Protein AF-A0A0D2LUN4-F1 (afdb_monomer_lite)

Organism: NCBI:txid145388

pLDDT: mean 79.34, std 11.16, range [39.5, 95.25]

Secondary structure (DSSP, 8-state):
--STTHHHHHHHHHHHHHHH--SS-HHHHTHHHHHHHHHTS--HHHHHHHHHHHHHHHHHHHHHHHHHS----HHHHHHHHHHHHHHSSSHHHHHHHHHHHHHHHHHHHHHHHHHH-

Structure (mmCIF, N/CA/C/O backbone):
data_AF-A0A0D2LUN4-F1
#
_entry.id   AF-A0A0D2LUN4-F1
#
loop_
_atom_site.group_PDB
_atom_site.id
_atom_site.type_symbol
_atom_site.label_atom_id
_atom_site.label_alt_id
_atom_site.label_comp_id
_atom_site.label_asym_id
_atom_site.label_entity_id
_atom_site.label_seq_id
_atom_site.pdbx_PDB_ins_code
_atom_site.Cartn_x
_atom_site.Cartn_y
_atom_site.Cartn_z
_atom_site.occupancy
_atom_site.B_iso_or_equiv
_atom_site.auth_seq_id
_atom_site.auth_comp_id
_atom_site.auth_asym_id
_atom_site.auth_atom_id
_atom_site.pdbx_PDB_model_num
ATOM 1 N N . MET A 1 1 ? -5.046 -12.665 27.715 1.00 43.22 1 MET A N 1
ATOM 2 C CA . MET A 1 1 ? -4.828 -11.374 27.017 1.00 43.22 1 MET A CA 1
ATOM 3 C C . MET A 1 1 ? -3.798 -11.475 25.870 1.00 43.22 1 MET A C 1
ATOM 5 O O . MET A 1 1 ? -3.244 -10.461 25.476 1.00 43.22 1 MET A O 1
ATOM 9 N N . PHE A 1 2 ? -3.582 -12.657 25.269 1.00 39.50 2 PHE A N 1
ATOM 10 C CA . PHE A 1 2 ? -2.587 -12.899 24.204 1.00 39.50 2 PHE A CA 1
ATOM 11 C C . PHE A 1 2 ? -3.242 -13.084 22.821 1.00 39.50 2 PHE A C 1
ATOM 13 O O . PHE A 1 2 ? -3.194 -14.162 22.246 1.00 39.50 2 PHE A O 1
ATOM 20 N N . GLY A 1 3 ? -3.899 -12.051 22.289 1.00 50.88 3 GLY A N 1
ATOM 21 C CA . GLY A 1 3 ? -4.501 -12.143 20.946 1.00 50.88 3 GLY A CA 1
ATOM 22 C C . GLY A 1 3 ? -4.952 -10.808 20.358 1.00 50.88 3 GLY A C 1
ATOM 23 O O . GLY A 1 3 ? -4.727 -10.548 19.184 1.00 50.88 3 GLY A O 1
ATOM 24 N N . VAL A 1 4 ? -5.469 -9.910 21.203 1.00 52.16 4 VAL A N 1
ATOM 25 C CA . VAL A 1 4 ? -6.130 -8.641 20.810 1.00 52.16 4 VAL A CA 1
ATOM 26 C C . VAL A 1 4 ? -5.161 -7.462 20.557 1.00 52.16 4 VAL A C 1
ATOM 28 O O . VAL A 1 4 ? -5.536 -6.292 20.527 1.00 52.16 4 VAL A O 1
ATOM 31 N N . ALA A 1 5 ? -3.859 -7.736 20.516 1.00 52.09 5 ALA A N 1
ATOM 32 C CA . ALA A 1 5 ? -2.846 -6.756 20.112 1.00 52.09 5 ALA A CA 1
ATOM 33 C C . ALA A 1 5 ? -2.251 -7.119 18.747 1.00 52.09 5 ALA A C 1
ATOM 35 O O . ALA A 1 5 ? -1.756 -6.256 18.031 1.00 52.09 5 ALA A O 1
ATOM 36 N N . HIS A 1 6 ? -2.326 -8.394 18.357 1.00 63.03 6 HIS A N 1
ATOM 37 C CA . HIS A 1 6 ? -1.658 -8.878 17.159 1.00 63.03 6 HIS A CA 1
ATOM 38 C C . HIS A 1 6 ? -2.393 -8.493 15.878 1.00 63.03 6 HIS A C 1
ATOM 40 O O . HIS A 1 6 ? -1.725 -8.265 14.877 1.00 63.03 6 HIS A O 1
ATOM 46 N N . PHE A 1 7 ? -3.725 -8.398 15.887 1.00 69.38 7 PHE A N 1
ATOM 47 C CA . PHE A 1 7 ? -4.496 -8.143 14.668 1.00 69.38 7 PHE A CA 1
ATOM 48 C C . PHE A 1 7 ? -4.400 -6.686 14.202 1.00 69.38 7 PHE A C 1
ATOM 50 O O . PHE A 1 7 ? -4.157 -6.472 13.017 1.00 69.38 7 PHE A O 1
ATOM 57 N N . VAL A 1 8 ? -4.449 -5.696 15.104 1.00 68.62 8 VAL A N 1
ATOM 58 C CA . VAL A 1 8 ? -4.098 -4.301 14.762 1.00 68.62 8 VAL A CA 1
ATOM 59 C C . VAL A 1 8 ? -2.676 -4.207 14.201 1.00 68.62 8 VAL A C 1
ATOM 61 O O . VAL A 1 8 ? -2.487 -3.629 13.134 1.00 68.62 8 VAL A O 1
ATOM 64 N N . HIS A 1 9 ? -1.676 -4.802 14.863 1.00 75.50 9 HIS A N 1
ATOM 65 C CA . HIS A 1 9 ? -0.292 -4.768 14.372 1.00 75.50 9 HIS A CA 1
ATOM 66 C C . HIS A 1 9 ? -0.122 -5.493 13.035 1.00 75.50 9 HIS A C 1
ATOM 68 O O . HIS A 1 9 ? 0.635 -5.036 12.182 1.00 75.50 9 HIS A O 1
ATOM 74 N N . LEU A 1 10 ? -0.851 -6.588 12.827 1.00 80.06 10 LEU A N 1
ATOM 75 C CA . LEU A 1 10 ? -0.886 -7.321 11.569 1.00 80.06 10 LEU A CA 1
ATOM 76 C C . LEU A 1 10 ? -1.537 -6.488 10.463 1.00 80.06 10 LEU A C 1
ATOM 78 O O . LEU A 1 10 ? -0.986 -6.425 9.372 1.00 80.06 10 LEU A O 1
ATOM 82 N N . ALA A 1 11 ? -2.638 -5.790 10.740 1.00 79.50 11 ALA A N 1
ATOM 83 C CA . ALA A 1 11 ? -3.253 -4.865 9.792 1.00 79.50 11 ALA A CA 1
ATOM 84 C C . ALA A 1 11 ? -2.314 -3.698 9.455 1.00 79.50 11 ALA A C 1
ATOM 86 O O . ALA A 1 11 ? -2.184 -3.334 8.291 1.00 79.50 11 ALA A O 1
ATOM 87 N N . THR A 1 12 ? -1.592 -3.151 10.440 1.00 79.25 12 THR A N 1
ATOM 88 C CA . THR A 1 12 ? -0.571 -2.116 10.206 1.00 79.25 12 THR A CA 1
ATOM 89 C C . THR A 1 12 ? 0.581 -2.642 9.348 1.00 79.25 12 THR A C 1
ATOM 91 O O . THR A 1 12 ? 0.981 -1.982 8.391 1.00 79.25 12 THR A O 1
ATOM 94 N N . ALA A 1 13 ? 1.090 -3.840 9.644 1.00 81.81 13 ALA A N 1
ATOM 95 C CA . ALA A 1 13 ? 2.158 -4.469 8.873 1.00 81.81 13 ALA A CA 1
ATOM 96 C C . ALA A 1 13 ? 1.710 -4.786 7.439 1.00 81.81 13 ALA A C 1
ATOM 98 O O . ALA A 1 13 ? 2.418 -4.446 6.493 1.00 81.81 13 ALA A O 1
ATOM 99 N N . LEU A 1 14 ? 0.513 -5.357 7.259 1.00 80.38 14 LEU A N 1
ATOM 100 C CA . LEU A 1 14 ? -0.067 -5.557 5.931 1.00 80.38 14 LEU A CA 1
ATOM 101 C C . LEU A 1 14 ? -0.277 -4.229 5.210 1.00 80.38 14 LEU A C 1
ATOM 103 O O . LEU A 1 14 ? -0.090 -4.187 4.002 1.00 80.38 14 LEU A O 1
ATOM 107 N N . SER A 1 15 ? -0.641 -3.154 5.911 1.00 80.19 15 SER A N 1
ATOM 108 C CA . SER A 1 15 ? -0.861 -1.851 5.276 1.00 80.19 15 SER A CA 1
ATOM 109 C C . SER A 1 15 ? 0.450 -1.254 4.785 1.00 80.19 15 SER A C 1
ATOM 111 O O . SER A 1 15 ? 0.483 -0.679 3.702 1.00 80.19 15 SER A O 1
ATOM 113 N N . ALA A 1 16 ? 1.538 -1.435 5.536 1.00 79.94 16 ALA A N 1
ATOM 114 C CA . ALA A 1 16 ? 2.873 -1.043 5.101 1.00 79.94 16 ALA A CA 1
ATOM 115 C C . ALA A 1 16 ? 3.329 -1.858 3.879 1.00 79.94 16 ALA A C 1
ATOM 117 O O . ALA A 1 16 ? 3.860 -1.295 2.925 1.00 79.94 16 ALA A O 1
ATOM 118 N N . VAL A 1 17 ? 3.074 -3.171 3.870 1.00 80.50 17 VAL A N 1
ATOM 119 C CA . VAL A 1 17 ? 3.399 -4.029 2.719 1.00 80.50 17 VAL A CA 1
ATOM 120 C C . VAL A 1 17 ? 2.534 -3.683 1.509 1.00 80.50 17 VAL A C 1
ATOM 122 O O . VAL A 1 17 ? 3.075 -3.577 0.418 1.00 80.50 17 VAL A O 1
ATOM 125 N N . ALA A 1 18 ? 1.233 -3.451 1.689 1.00 78.69 18 ALA A N 1
ATOM 126 C CA . ALA A 1 18 ? 0.309 -3.075 0.621 1.00 78.69 18 ALA A CA 1
ATOM 127 C C . ALA A 1 18 ? 0.637 -1.702 0.014 1.00 78.69 18 ALA A C 1
ATOM 129 O O . ALA A 1 18 ? 0.418 -1.492 -1.176 1.00 78.69 18 ALA A O 1
ATOM 130 N N . ALA A 1 19 ? 1.195 -0.787 0.815 1.00 74.25 19 ALA A N 1
ATOM 131 C CA . ALA A 1 19 ? 1.675 0.509 0.343 1.00 74.25 19 ALA A CA 1
ATOM 132 C C . ALA A 1 19 ? 2.930 0.387 -0.539 1.00 74.25 19 ALA A C 1
ATOM 134 O O . ALA A 1 19 ? 3.082 1.141 -1.494 1.00 74.25 19 ALA A O 1
ATOM 135 N N . VAL A 1 20 ? 3.827 -0.559 -0.235 1.00 75.00 20 VAL A N 1
ATOM 136 C CA . VAL A 1 20 ? 5.040 -0.802 -1.039 1.00 75.00 20 VAL A CA 1
ATOM 137 C C . VAL A 1 20 ? 4.746 -1.708 -2.236 1.00 75.00 20 VAL A C 1
ATOM 139 O O . VAL A 1 20 ? 5.300 -1.508 -3.313 1.00 75.00 20 VAL A O 1
ATOM 142 N N . MET A 1 21 ? 3.875 -2.702 -2.058 1.00 74.38 21 MET A N 1
ATOM 143 C CA . MET A 1 21 ? 3.480 -3.677 -3.067 1.00 74.38 21 MET A CA 1
ATOM 144 C C . MET A 1 21 ? 1.947 -3.777 -3.137 1.00 74.38 21 MET A C 1
ATOM 146 O O . MET A 1 21 ? 1.337 -4.372 -2.246 1.00 74.38 21 MET A O 1
ATOM 150 N N . PRO A 1 22 ? 1.305 -3.284 -4.211 1.00 70.75 22 PRO A N 1
ATOM 151 C CA . PRO A 1 22 ? -0.135 -3.335 -4.426 1.00 70.75 22 PRO A CA 1
ATOM 152 C C . PRO A 1 22 ? -0.570 -4.749 -4.857 1.00 70.75 22 PRO A C 1
ATOM 154 O O . PRO A 1 22 ? -1.107 -4.954 -5.942 1.00 70.75 22 PRO A O 1
ATOM 157 N N . LEU A 1 23 ? -0.290 -5.756 -4.022 1.00 68.38 23 LEU A N 1
ATOM 158 C CA . LEU A 1 23 ? -0.683 -7.157 -4.230 1.00 68.38 23 LEU A CA 1
ATOM 159 C C . LEU A 1 23 ? -2.156 -7.399 -3.872 1.00 68.38 23 LEU A C 1
ATOM 161 O O . LEU A 1 23 ? -2.785 -8.304 -4.413 1.00 68.38 23 LEU A O 1
ATOM 165 N N . LEU A 1 24 ? -2.691 -6.605 -2.942 1.00 68.69 24 LEU A N 1
ATOM 166 C CA . LEU A 1 24 ? -4.057 -6.691 -2.429 1.00 68.69 24 LEU A CA 1
ATOM 167 C C . LEU A 1 24 ? -4.711 -5.304 -2.481 1.00 68.69 24 LEU A C 1
ATOM 169 O O . LEU A 1 24 ? -4.012 -4.305 -2.296 1.00 68.69 24 LEU A O 1
ATOM 173 N N . PRO A 1 25 ? -6.041 -5.210 -2.667 1.00 69.19 25 PRO A N 1
ATOM 174 C CA . PRO A 1 25 ? -6.730 -3.929 -2.590 1.00 69.19 25 PRO A CA 1
ATOM 175 C C . PRO A 1 25 ? -6.523 -3.313 -1.204 1.00 69.19 25 PRO A C 1
ATOM 177 O O . PRO A 1 25 ? -6.835 -3.950 -0.195 1.00 69.19 25 PRO A O 1
ATOM 180 N N . VAL A 1 26 ? -6.036 -2.072 -1.145 1.00 70.56 26 VAL A N 1
ATOM 181 C CA . VAL A 1 26 ? -5.696 -1.371 0.111 1.00 70.56 26 VAL A CA 1
ATOM 182 C C . VAL A 1 26 ? -6.887 -1.331 1.079 1.00 70.56 26 VAL A C 1
ATOM 184 O O . VAL A 1 26 ? -6.710 -1.439 2.291 1.00 70.56 26 VAL A O 1
ATOM 187 N N . ALA A 1 27 ? -8.118 -1.300 0.559 1.00 68.44 27 ALA A N 1
ATOM 188 C CA . ALA A 1 27 ? -9.349 -1.386 1.346 1.00 68.44 27 ALA A CA 1
ATOM 189 C C . ALA A 1 27 ? -9.509 -2.704 2.135 1.00 68.44 27 ALA A C 1
ATOM 191 O O . ALA A 1 27 ? -10.088 -2.710 3.220 1.00 68.44 27 ALA A O 1
ATOM 192 N N . THR A 1 28 ? -8.976 -3.824 1.636 1.00 72.38 28 THR A N 1
ATOM 193 C CA . THR A 1 28 ? -9.109 -5.142 2.292 1.00 72.38 28 THR A CA 1
ATOM 194 C C . THR A 1 28 ? -8.214 -5.295 3.520 1.00 72.38 28 THR A C 1
ATOM 196 O O . THR A 1 28 ? -8.506 -6.092 4.409 1.00 72.38 28 THR A O 1
ATOM 199 N N . VAL A 1 29 ? -7.162 -4.482 3.619 1.00 79.56 29 VAL A N 1
ATOM 200 C CA . VAL A 1 29 ? -6.178 -4.538 4.706 1.00 79.56 29 VAL A CA 1
ATOM 201 C C . VAL A 1 29 ? -6.741 -4.033 6.040 1.00 79.56 29 VAL A C 1
ATOM 203 O O . VAL A 1 29 ? -6.316 -4.480 7.105 1.00 79.56 29 VAL A O 1
ATOM 206 N N . ALA A 1 30 ? -7.743 -3.151 6.001 1.00 79.38 30 ALA A N 1
ATOM 207 C CA . ALA A 1 30 ? -8.399 -2.633 7.201 1.00 79.38 30 ALA A CA 1
ATOM 208 C C . ALA A 1 30 ? -9.423 -3.610 7.809 1.00 79.38 30 ALA A C 1
ATOM 210 O O . ALA A 1 30 ? -9.771 -3.473 8.982 1.00 79.38 30 ALA A O 1
ATOM 211 N N . LEU A 1 31 ? -9.886 -4.615 7.054 1.00 80.50 31 LEU A N 1
ATOM 212 C CA . LEU A 1 31 ? -10.897 -5.581 7.504 1.00 80.50 31 LEU A CA 1
ATOM 213 C C . LEU A 1 31 ? -10.541 -6.294 8.823 1.00 80.50 31 LEU A C 1
ATOM 215 O O . LEU A 1 31 ? -11.390 -6.291 9.716 1.00 80.50 31 LEU A O 1
ATOM 219 N N . PRO A 1 32 ? -9.330 -6.863 9.015 1.00 79.88 32 PRO A N 1
ATOM 220 C CA . PRO A 1 32 ? -8.972 -7.505 10.282 1.00 79.88 32 PRO A CA 1
ATOM 221 C C . PRO A 1 32 ? -8.963 -6.530 11.471 1.00 79.88 32 PRO A C 1
ATOM 223 O O . PRO A 1 32 ? -9.411 -6.901 12.554 1.00 79.88 32 PRO A O 1
ATOM 226 N N . ALA A 1 33 ? -8.530 -5.279 11.274 1.00 79.12 33 ALA A N 1
ATOM 227 C CA . ALA A 1 33 ? -8.524 -4.262 12.332 1.00 79.12 33 ALA A CA 1
ATOM 228 C C . ALA A 1 33 ? -9.943 -3.811 12.713 1.00 79.12 33 ALA A C 1
ATOM 230 O O . ALA A 1 33 ? -10.270 -3.669 13.892 1.00 79.12 33 ALA A O 1
ATOM 231 N N . VAL A 1 34 ? -10.807 -3.606 11.715 1.00 79.94 34 VAL A N 1
ATOM 232 C CA . VAL A 1 34 ? -12.209 -3.219 11.921 1.00 79.94 34 VAL A CA 1
ATOM 233 C C . VAL A 1 34 ? -12.989 -4.353 12.592 1.00 79.94 34 VAL A C 1
ATOM 235 O O . VAL A 1 34 ? -13.725 -4.102 13.548 1.00 79.94 34 VAL A O 1
ATOM 238 N N . ALA A 1 35 ? -12.792 -5.600 12.150 1.00 79.56 35 ALA A N 1
ATOM 239 C CA . ALA A 1 35 ? -13.420 -6.773 12.753 1.00 79.56 35 ALA A CA 1
ATOM 240 C C . ALA A 1 35 ? -13.042 -6.914 14.235 1.00 79.56 35 ALA A C 1
ATOM 242 O O . ALA A 1 35 ? -13.910 -7.144 15.074 1.00 79.56 35 ALA A O 1
ATOM 243 N N . GLU A 1 36 ? -11.774 -6.700 14.583 1.00 78.69 36 GLU A N 1
ATOM 244 C CA . GLU A 1 36 ? -11.315 -6.739 15.970 1.00 78.69 36 GLU A CA 1
ATOM 245 C C . GLU A 1 36 ? -11.951 -5.640 16.840 1.00 78.69 36 GLU A C 1
ATOM 247 O O . GLU A 1 36 ? -12.441 -5.925 17.940 1.00 78.69 36 GLU A O 1
ATOM 252 N N . LEU A 1 37 ? -11.996 -4.389 16.368 1.00 76.50 37 LEU A N 1
ATOM 253 C CA . LEU A 1 37 ? -12.579 -3.295 17.153 1.00 76.50 37 LEU A CA 1
ATOM 254 C C . LEU A 1 37 ? -14.085 -3.472 17.398 1.00 76.50 37 LEU A C 1
ATOM 256 O O . LEU A 1 37 ? -14.568 -3.135 18.484 1.00 76.50 37 LEU A O 1
ATOM 260 N N . VAL A 1 38 ? -14.818 -4.000 16.413 1.00 76.62 38 VAL A N 1
ATOM 261 C CA . VAL A 1 38 ? -16.270 -4.212 16.512 1.00 76.62 38 VAL A CA 1
ATOM 262 C C . VAL A 1 38 ? -16.601 -5.461 17.331 1.00 76.62 38 VAL A C 1
ATOM 264 O O . VAL A 1 38 ? -17.379 -5.365 18.277 1.00 76.62 38 VAL A O 1
ATOM 267 N N . LEU A 1 39 ? -16.013 -6.618 17.001 1.00 73.19 39 LEU A N 1
ATOM 268 C CA . LEU A 1 39 ? -16.388 -7.911 17.595 1.00 73.19 39 LEU A CA 1
ATOM 269 C C . LEU A 1 39 ? -15.697 -8.195 18.932 1.00 73.19 39 LEU A C 1
ATOM 271 O O . LEU A 1 39 ? -16.282 -8.868 19.776 1.00 73.19 39 LEU A O 1
ATOM 275 N N . VAL A 1 40 ? -14.466 -7.713 19.137 1.00 74.56 40 VAL A N 1
ATOM 276 C CA . VAL A 1 40 ? -13.664 -8.067 20.325 1.00 74.56 40 VAL A CA 1
ATOM 277 C C . VAL A 1 40 ? -13.655 -6.948 21.359 1.00 74.56 40 VAL A C 1
ATOM 279 O O . VAL A 1 40 ? -13.782 -7.214 22.553 1.00 74.56 40 VAL A O 1
ATOM 282 N N . ARG A 1 41 ? -13.505 -5.690 20.925 1.00 73.69 41 ARG A N 1
ATOM 283 C CA . ARG A 1 41 ? -13.446 -4.538 21.844 1.00 73.69 41 ARG A CA 1
ATOM 284 C C . ARG A 1 41 ? -14.793 -3.863 22.093 1.00 73.69 41 ARG A C 1
ATOM 286 O O . ARG A 1 41 ? -14.880 -3.072 23.027 1.00 73.69 41 ARG A O 1
ATOM 293 N N . GLY A 1 42 ? -15.818 -4.139 21.282 1.00 77.31 42 GLY A N 1
ATOM 294 C CA . GLY A 1 42 ? -17.125 -3.485 21.397 1.00 77.31 42 GLY A CA 1
ATOM 295 C C . GLY A 1 42 ? -17.055 -1.962 21.225 1.00 77.31 42 GLY A C 1
ATOM 296 O O . GLY A 1 42 ? -17.875 -1.242 21.790 1.00 77.31 42 GLY A O 1
ATOM 297 N N . GLN A 1 43 ? -16.060 -1.458 20.481 1.00 80.38 43 GLN A N 1
ATOM 298 C CA . GLN A 1 43 ? -15.815 -0.028 20.258 1.00 80.38 43 GLN A CA 1
ATOM 299 C C . GLN A 1 43 ? -16.127 0.351 18.799 1.00 80.38 43 GLN A C 1
ATOM 301 O O . GLN A 1 43 ? -15.213 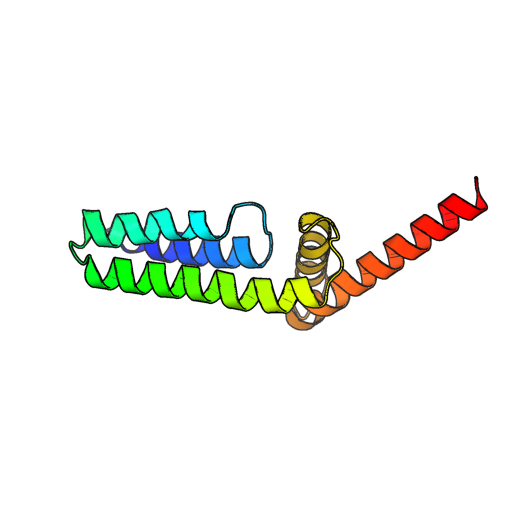0.611 18.010 1.00 80.38 43 GLN A O 1
ATOM 306 N N . PRO A 1 44 ? -17.414 0.415 18.407 1.00 78.44 44 PRO A N 1
ATOM 307 C CA . PRO A 1 44 ? -17.807 0.637 17.016 1.00 78.44 44 PRO A CA 1
ATOM 308 C C . PRO A 1 44 ? -17.425 2.033 16.509 1.00 78.44 44 PRO A C 1
ATOM 310 O O . PRO A 1 44 ? -17.119 2.196 15.332 1.00 78.44 44 PRO A O 1
ATOM 313 N N . LEU A 1 45 ? -17.383 3.036 17.394 1.00 83.00 45 LEU A N 1
ATOM 314 C CA . LEU A 1 45 ? -17.010 4.404 17.027 1.00 83.00 45 LEU A CA 1
ATOM 315 C C . LEU A 1 45 ? -15.545 4.493 16.576 1.00 83.00 45 LEU A C 1
ATOM 317 O O . LEU A 1 45 ? -15.240 5.139 15.578 1.00 83.00 45 LEU A O 1
ATOM 321 N N . ALA A 1 46 ? -14.643 3.803 17.278 1.00 80.00 46 ALA A N 1
ATOM 322 C CA . ALA A 1 46 ? -13.234 3.754 16.907 1.00 80.00 46 ALA A CA 1
ATOM 323 C C . ALA A 1 46 ? -13.015 2.932 15.622 1.00 80.00 46 ALA A C 1
ATOM 325 O O . ALA A 1 46 ? -12.159 3.287 14.815 1.00 80.00 46 ALA A O 1
ATOM 326 N N . ALA A 1 47 ? -13.829 1.896 15.379 1.00 81.56 47 ALA A N 1
ATOM 327 C CA . ALA A 1 47 ? -13.801 1.139 14.126 1.00 81.56 47 ALA A CA 1
ATOM 328 C C . ALA A 1 47 ? -14.222 2.000 12.927 1.00 81.56 47 ALA A C 1
ATOM 330 O O . ALA A 1 47 ? -13.563 1.980 11.889 1.00 81.56 47 ALA A O 1
ATOM 331 N N . LEU A 1 48 ? -15.289 2.792 13.089 1.00 83.50 48 LEU A N 1
ATOM 332 C CA . LEU A 1 48 ? -15.756 3.744 12.081 1.00 83.50 48 LEU A CA 1
ATOM 333 C C . LEU A 1 48 ? -14.718 4.828 11.797 1.00 83.50 48 LEU A C 1
ATOM 335 O O . LEU A 1 48 ? -14.449 5.112 10.634 1.00 83.50 48 LEU A O 1
ATOM 339 N N . ALA A 1 49 ? -14.111 5.401 12.838 1.00 85.19 49 ALA A N 1
ATOM 340 C CA . ALA A 1 49 ? -13.059 6.399 12.677 1.00 85.19 49 ALA A CA 1
ATOM 341 C C . ALA A 1 49 ? -11.846 5.830 11.922 1.00 85.19 49 ALA A C 1
ATOM 343 O O . ALA A 1 49 ? -11.331 6.476 11.011 1.00 85.19 49 ALA A O 1
ATOM 344 N N . LEU A 1 50 ? -11.428 4.604 12.252 1.00 84.19 50 LEU A N 1
ATOM 345 C CA . LEU A 1 50 ? -10.324 3.923 11.577 1.00 84.19 50 LEU A CA 1
ATOM 346 C C . LEU A 1 50 ? -10.651 3.619 10.108 1.00 84.19 50 LEU A C 1
ATOM 348 O O . LEU A 1 50 ? -9.833 3.900 9.237 1.00 84.19 50 LEU A O 1
ATOM 352 N N . ALA A 1 51 ? -11.853 3.114 9.817 1.00 83.00 51 ALA A N 1
ATOM 353 C CA . ALA A 1 51 ? -12.296 2.858 8.447 1.00 83.00 51 ALA A CA 1
ATOM 354 C C . ALA A 1 51 ? -12.401 4.151 7.620 1.00 83.00 51 ALA A C 1
ATOM 356 O O . ALA A 1 51 ? -11.947 4.186 6.478 1.00 83.00 51 ALA A O 1
ATOM 357 N N . ALA A 1 52 ? -12.945 5.225 8.200 1.00 84.88 52 ALA A N 1
ATOM 358 C CA . ALA A 1 52 ? -13.056 6.524 7.541 1.00 84.88 52 ALA A CA 1
ATOM 359 C C . ALA A 1 52 ? -11.679 7.129 7.234 1.00 84.88 52 ALA A C 1
ATOM 361 O O . ALA A 1 52 ? -11.464 7.627 6.131 1.00 84.88 52 ALA A O 1
ATOM 362 N N . LEU A 1 53 ? -10.732 7.039 8.174 1.00 85.00 53 LEU A N 1
ATOM 363 C CA . LEU A 1 53 ? -9.363 7.505 7.962 1.00 85.00 53 LEU A CA 1
ATOM 364 C C . LEU A 1 53 ? -8.653 6.685 6.876 1.00 85.00 53 LEU A C 1
ATOM 366 O O . LEU A 1 53 ? -7.986 7.258 6.020 1.00 85.00 53 LEU A O 1
ATOM 370 N N . HIS A 1 54 ? -8.822 5.359 6.888 1.00 84.19 54 HIS A N 1
ATOM 371 C CA . HIS A 1 54 ? -8.199 4.458 5.914 1.00 84.19 54 HIS A CA 1
ATOM 372 C C . HIS A 1 54 ? -8.723 4.693 4.495 1.00 84.19 54 HIS A C 1
ATOM 374 O O . HIS A 1 54 ? -7.937 4.799 3.556 1.00 84.19 54 HIS A O 1
ATOM 380 N N . ILE A 1 55 ? -10.043 4.835 4.339 1.00 82.31 55 ILE A N 1
ATOM 381 C CA . ILE A 1 55 ? -10.670 5.154 3.048 1.00 82.31 55 ILE A CA 1
ATOM 382 C C . ILE A 1 55 ? -10.277 6.562 2.594 1.00 82.31 55 ILE A C 1
ATOM 384 O O . ILE A 1 55 ? -9.918 6.738 1.434 1.00 82.31 55 ILE A O 1
ATOM 388 N N . GLY A 1 56 ? -10.288 7.546 3.497 1.00 82.25 56 GLY A N 1
ATOM 389 C CA . GLY A 1 56 ? -9.895 8.917 3.175 1.00 82.25 56 GLY A CA 1
ATOM 390 C C . GLY A 1 56 ? -8.446 9.010 2.690 1.00 82.25 56 GLY A C 1
ATOM 391 O O . GLY A 1 56 ? -8.176 9.657 1.680 1.00 82.25 56 GLY A O 1
ATOM 392 N N . ALA A 1 57 ? -7.521 8.317 3.361 1.00 80.19 57 ALA A N 1
ATOM 393 C CA . ALA A 1 57 ? -6.122 8.247 2.945 1.00 80.19 57 ALA A CA 1
ATOM 394 C C . ALA A 1 57 ? -5.963 7.566 1.577 1.00 80.19 57 ALA A C 1
ATOM 396 O O . ALA A 1 57 ? -5.226 8.068 0.733 1.00 80.19 57 ALA A O 1
ATOM 397 N N . TYR A 1 58 ? -6.690 6.468 1.340 1.00 77.44 58 TYR A N 1
ATOM 398 C CA . TYR A 1 58 ? -6.697 5.771 0.053 1.00 77.44 58 TYR A CA 1
ATOM 399 C C . TYR A 1 58 ? -7.143 6.690 -1.093 1.00 77.44 58 TYR A C 1
ATOM 401 O O . TYR A 1 58 ? -6.432 6.822 -2.084 1.00 77.44 58 TYR A O 1
ATOM 409 N N . THR A 1 59 ? -8.269 7.390 -0.938 1.00 77.56 59 THR A N 1
ATOM 410 C CA . THR A 1 59 ? -8.815 8.237 -2.010 1.00 77.56 59 THR A CA 1
ATOM 411 C C . THR A 1 59 ? -7.953 9.462 -2.306 1.00 77.56 59 THR A C 1
ATOM 413 O O . THR A 1 59 ? -7.769 9.810 -3.464 1.00 77.56 59 THR A O 1
ATOM 416 N N . VAL A 1 60 ? -7.391 10.112 -1.280 1.00 76.06 60 VAL A N 1
ATOM 417 C CA . VAL A 1 60 ? -6.597 11.340 -1.475 1.00 76.06 60 VAL A CA 1
ATOM 418 C C . VAL A 1 60 ? -5.238 11.036 -2.109 1.00 76.06 60 VAL A C 1
ATOM 420 O O . VAL A 1 60 ? -4.781 11.789 -2.967 1.00 76.06 60 VAL A O 1
ATOM 423 N N . CYS A 1 61 ? -4.586 9.948 -1.691 1.00 68.50 61 CYS A N 1
ATOM 424 C CA . CYS A 1 61 ? -3.271 9.577 -2.208 1.00 68.50 61 CYS A CA 1
ATOM 425 C C . CYS A 1 61 ? -3.347 9.063 -3.651 1.00 68.50 61 CYS A C 1
ATOM 427 O O . CYS A 1 61 ? -2.540 9.484 -4.479 1.00 68.50 61 CYS A O 1
ATOM 429 N N . ASP A 1 62 ? -4.319 8.204 -3.965 1.00 67.06 62 ASP A N 1
ATOM 430 C CA . ASP A 1 62 ? -4.446 7.622 -5.303 1.00 67.06 62 ASP A CA 1
ATOM 431 C C . ASP A 1 62 ? -4.785 8.698 -6.349 1.00 67.06 62 ASP A C 1
ATOM 433 O O . ASP A 1 62 ? -4.139 8.752 -7.396 1.00 67.06 62 ASP A O 1
ATOM 437 N N . ASP A 1 63 ? -5.713 9.616 -6.055 1.00 67.25 63 ASP A N 1
ATOM 438 C CA . ASP A 1 63 ? -6.078 10.690 -6.992 1.00 67.25 63 ASP A CA 1
ATOM 439 C C . ASP A 1 63 ? -4.902 11.621 -7.322 1.00 67.25 63 ASP A C 1
ATOM 441 O O . ASP A 1 63 ? -4.804 12.130 -8.439 1.00 67.25 63 ASP A O 1
ATOM 445 N N . LEU A 1 64 ? -3.997 11.867 -6.372 1.00 71.12 64 LEU A N 1
ATOM 446 C CA . LEU A 1 64 ? -2.820 12.707 -6.611 1.00 71.12 64 LEU A CA 1
ATOM 44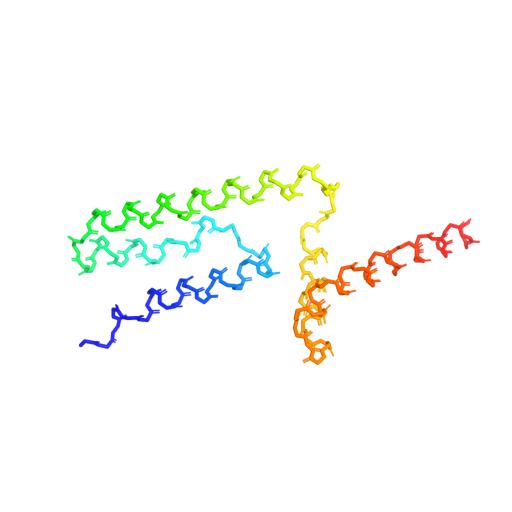7 C C . LEU A 1 64 ? -1.759 11.977 -7.440 1.00 71.12 64 LEU A C 1
ATOM 449 O O . LEU A 1 64 ? -1.200 12.561 -8.364 1.00 71.12 64 LEU A O 1
ATOM 453 N N . ILE A 1 65 ? -1.509 10.700 -7.145 1.00 67.94 65 ILE A N 1
ATOM 454 C CA . ILE A 1 65 ? -0.446 9.918 -7.787 1.00 67.94 65 ILE A CA 1
ATOM 455 C C . ILE A 1 65 ? -0.838 9.512 -9.217 1.00 67.94 65 ILE A C 1
ATOM 457 O O . ILE A 1 65 ? -0.044 9.672 -10.145 1.00 67.94 65 ILE A O 1
ATOM 461 N N . TYR A 1 66 ? -2.066 9.032 -9.434 1.00 66.38 66 TYR A N 1
ATOM 462 C CA . TYR A 1 66 ? -2.511 8.575 -10.759 1.00 66.38 66 TYR A CA 1
ATOM 463 C C . TYR A 1 66 ? -2.791 9.715 -11.749 1.00 66.38 66 TYR A C 1
ATOM 465 O O . TYR A 1 66 ? -2.938 9.461 -12.942 1.00 66.38 66 TYR A O 1
ATOM 473 N N . ARG A 1 67 ? -2.847 10.974 -11.295 1.00 67.69 67 ARG A N 1
ATOM 474 C CA . ARG A 1 67 ? -2.946 12.138 -12.195 1.00 67.69 67 ARG A CA 1
ATOM 475 C C . ARG A 1 67 ? -1.627 12.490 -12.875 1.00 67.69 67 ARG A C 1
ATOM 477 O O . ARG A 1 67 ? -1.658 13.081 -13.950 1.00 67.69 67 ARG A O 1
ATOM 484 N N . GLU A 1 68 ? -0.498 12.148 -12.262 1.00 67.06 68 GLU A N 1
ATOM 485 C CA . GLU A 1 68 ? 0.839 12.470 -12.779 1.00 67.06 68 GLU A CA 1
ATOM 486 C C . GLU A 1 68 ? 1.525 11.282 -13.464 1.00 67.06 68 GLU A C 1
ATOM 488 O O . GLU A 1 68 ? 2.461 11.480 -14.237 1.00 67.06 68 GLU A O 1
ATOM 493 N N . ILE A 1 69 ? 1.060 10.054 -13.220 1.00 64.44 69 ILE A N 1
ATOM 494 C CA . ILE A 1 69 ? 1.669 8.829 -13.747 1.00 64.44 69 ILE A CA 1
ATOM 495 C C . ILE A 1 69 ? 0.728 8.197 -14.781 1.00 64.44 69 ILE A C 1
ATOM 497 O O . ILE A 1 69 ? -0.360 7.737 -14.437 1.00 64.44 69 ILE A O 1
ATOM 501 N N . GLU A 1 70 ? 1.152 8.135 -16.050 1.00 61.56 70 GLU A N 1
ATOM 502 C CA . GLU A 1 70 ? 0.471 7.329 -17.077 1.00 61.56 70 GLU A CA 1
ATOM 503 C C . GLU A 1 70 ? 0.347 5.871 -16.607 1.00 61.56 70 GLU A C 1
ATOM 505 O O . GLU A 1 70 ? 1.285 5.359 -15.987 1.00 61.56 70 GLU A O 1
ATOM 510 N N . PRO A 1 71 ? -0.774 5.178 -16.892 1.00 55.16 71 PRO A N 1
ATOM 511 C CA . PRO A 1 71 ? -1.084 3.871 -16.321 1.00 55.16 71 PRO A CA 1
ATOM 512 C C . PRO A 1 71 ? -0.117 2.789 -16.824 1.00 55.16 71 PRO A C 1
ATOM 514 O O . PRO A 1 71 ? -0.412 1.997 -17.715 1.00 55.16 71 PRO A O 1
ATOM 517 N N . THR A 1 72 ? 1.060 2.730 -16.212 1.00 60.53 72 THR A N 1
ATOM 518 C CA . THR A 1 72 ? 1.925 1.554 -16.204 1.00 60.53 72 THR A CA 1
ATOM 519 C C . THR A 1 72 ? 1.281 0.529 -15.276 1.00 60.53 72 THR A C 1
ATOM 521 O O . THR A 1 72 ? 0.624 0.903 -14.304 1.00 60.53 72 THR A O 1
ATOM 524 N N . MET A 1 73 ? 1.465 -0.770 -15.533 1.00 72.62 73 MET A N 1
ATOM 525 C CA . MET A 1 73 ? 0.981 -1.798 -14.607 1.00 72.62 73 MET A CA 1
ATOM 526 C C . MET A 1 73 ? 1.489 -1.492 -13.181 1.00 72.62 73 MET A C 1
ATOM 528 O O . MET A 1 73 ? 2.708 -1.493 -12.983 1.00 72.62 73 MET A O 1
ATOM 532 N N . PRO A 1 74 ? 0.606 -1.273 -12.183 1.00 76.50 74 PRO A N 1
ATOM 533 C CA . PRO A 1 74 ? 0.989 -0.859 -10.822 1.00 76.50 74 PRO A CA 1
ATOM 534 C C . PRO A 1 74 ? 2.019 -1.790 -10.167 1.00 76.50 74 PRO A C 1
ATOM 536 O O . PRO A 1 74 ? 2.829 -1.392 -9.327 1.00 76.50 74 PRO A O 1
ATOM 539 N N . TYR A 1 75 ? 2.020 -3.049 -10.601 1.00 79.94 75 TYR A N 1
ATOM 540 C CA . TYR A 1 75 ? 2.980 -4.066 -10.205 1.00 79.94 75 TYR A CA 1
ATOM 541 C C . TYR A 1 75 ? 4.432 -3.742 -10.600 1.00 79.94 75 TYR A C 1
ATOM 543 O O . TYR A 1 75 ? 5.345 -3.970 -9.817 1.00 79.94 75 TYR A O 1
ATOM 551 N N . ILE A 1 76 ? 4.676 -3.194 -11.794 1.00 83.00 76 ILE A N 1
ATOM 552 C CA . ILE A 1 76 ? 6.044 -2.916 -12.267 1.00 83.00 76 ILE A CA 1
ATOM 553 C C . ILE A 1 76 ? 6.638 -1.735 -11.495 1.00 83.00 76 ILE A C 1
ATOM 555 O O . ILE A 1 76 ? 7.787 -1.795 -11.063 1.00 83.00 76 ILE A O 1
ATOM 559 N N . LEU A 1 77 ? 5.836 -0.692 -11.264 1.00 84.25 77 LEU A N 1
ATOM 560 C CA . LEU A 1 77 ? 6.234 0.467 -10.465 1.00 84.25 77 LEU A CA 1
ATOM 561 C C . LEU A 1 77 ? 6.655 0.040 -9.052 1.00 84.25 77 LEU A C 1
ATOM 563 O O . LEU A 1 77 ? 7.758 0.342 -8.603 1.00 84.25 77 LEU A O 1
ATOM 567 N N . SER A 1 78 ? 5.787 -0.710 -8.376 1.00 84.19 78 SER A N 1
ATOM 568 C CA . SER A 1 78 ? 6.032 -1.208 -7.020 1.00 84.19 78 SER A CA 1
ATOM 569 C C . SER A 1 78 ? 7.187 -2.203 -6.933 1.00 84.19 78 SER A C 1
ATOM 571 O O . SER A 1 78 ? 7.950 -2.166 -5.970 1.00 84.19 78 SER A O 1
ATOM 573 N N . LEU A 1 79 ? 7.387 -3.043 -7.952 1.00 86.62 79 LEU A N 1
ATOM 574 C CA . LEU A 1 79 ? 8.571 -3.895 -8.050 1.00 86.62 79 LEU A CA 1
ATOM 575 C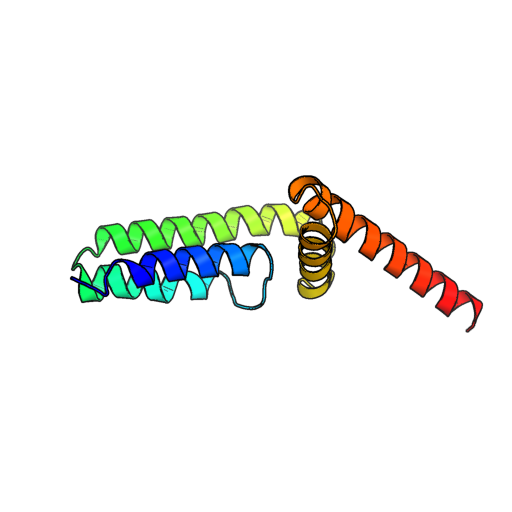 C . LEU A 1 79 ? 9.858 -3.061 -8.156 1.00 86.62 79 LEU A C 1
ATOM 577 O O . LEU A 1 79 ? 10.867 -3.422 -7.554 1.00 86.62 79 LEU A O 1
ATOM 581 N N . GLY A 1 80 ? 9.816 -1.923 -8.853 1.00 88.38 80 GLY A N 1
ATOM 582 C CA . GLY A 1 80 ? 10.921 -0.962 -8.910 1.00 88.38 80 GLY A CA 1
ATOM 583 C C . GLY A 1 80 ? 11.212 -0.328 -7.564 1.00 88.38 80 GLY A C 1
ATOM 584 O O . GLY A 1 80 ? 12.365 -0.302 -7.138 1.00 88.38 80 GLY A O 1
ATOM 585 N N . VAL A 1 81 ? 10.169 0.123 -6.869 1.00 89.06 81 VAL A N 1
ATOM 586 C CA . VAL A 1 81 ? 10.277 0.675 -5.511 1.00 89.06 81 VAL A CA 1
ATOM 587 C C . VAL A 1 81 ? 10.878 -0.361 -4.556 1.00 89.06 81 VAL A C 1
ATOM 589 O O . VAL A 1 81 ? 11.870 -0.077 -3.886 1.00 89.06 81 VAL A O 1
ATOM 592 N N . PHE A 1 82 ? 10.340 -1.583 -4.534 1.00 90.38 82 PHE A N 1
ATOM 593 C CA . PHE A 1 82 ? 10.812 -2.662 -3.665 1.00 90.38 82 PHE A CA 1
ATOM 594 C C . PHE A 1 82 ? 12.246 -3.104 -3.999 1.00 90.38 82 PHE A C 1
ATOM 596 O O . PHE A 1 82 ? 13.086 -3.257 -3.106 1.00 90.38 82 PHE A O 1
ATOM 603 N N . GLY A 1 83 ? 12.562 -3.261 -5.287 1.00 88.81 83 GLY A N 1
ATOM 604 C CA . GLY A 1 83 ? 13.910 -3.582 -5.756 1.00 88.81 83 GLY A CA 1
ATOM 605 C C . GLY A 1 83 ? 14.923 -2.501 -5.376 1.00 88.81 83 GLY A C 1
ATOM 606 O O . GLY A 1 83 ? 16.017 -2.802 -4.903 1.00 88.81 83 GLY A O 1
ATOM 607 N N . GLY A 1 84 ? 14.539 -1.229 -5.487 1.00 90.88 84 GLY A N 1
ATOM 608 C CA . GLY A 1 84 ? 15.369 -0.116 -5.046 1.00 90.88 84 GLY A CA 1
ATOM 609 C C . GLY A 1 84 ? 15.576 -0.097 -3.528 1.00 90.88 84 GLY A C 1
ATOM 610 O O . GLY A 1 84 ? 16.708 0.016 -3.060 1.00 90.88 84 GLY A O 1
ATOM 611 N N . MET A 1 85 ? 14.515 -0.265 -2.737 1.00 91.62 85 MET A N 1
ATOM 612 C CA . MET A 1 85 ? 14.605 -0.302 -1.269 1.00 91.62 85 MET A CA 1
ATOM 613 C C . MET A 1 85 ? 15.522 -1.410 -0.739 1.00 91.62 85 MET A C 1
ATOM 615 O O . MET A 1 85 ? 16.160 -1.222 0.294 1.00 91.62 85 MET A O 1
ATOM 619 N N . THR A 1 86 ? 15.565 -2.558 -1.418 1.00 90.00 86 THR A N 1
ATOM 620 C CA . THR A 1 86 ? 16.368 -3.720 -1.004 1.00 90.00 86 THR A CA 1
ATOM 621 C C . THR A 1 86 ? 17.823 -3.639 -1.464 1.00 90.00 86 THR A C 1
ATOM 623 O O . THR A 1 86 ? 18.705 -4.136 -0.764 1.00 90.00 86 THR A O 1
ATOM 626 N N . TYR A 1 87 ? 18.092 -3.013 -2.613 1.00 91.56 87 TYR A N 1
ATOM 627 C CA . TYR A 1 87 ? 19.436 -2.936 -3.189 1.00 91.56 87 TYR A CA 1
ATOM 628 C C . TYR A 1 87 ? 20.267 -1.759 -2.658 1.00 91.56 87 TYR A C 1
ATOM 630 O O . TYR A 1 87 ? 21.468 -1.894 -2.411 1.00 91.56 87 TYR A O 1
ATOM 638 N N . PHE A 1 88 ? 19.655 -0.585 -2.483 1.00 90.88 88 PHE A N 1
ATOM 639 C CA . PHE A 1 88 ? 20.376 0.606 -2.036 1.00 90.88 88 PHE A CA 1
ATOM 640 C C . PHE A 1 88 ? 20.546 0.625 -0.514 1.00 90.88 88 PHE A C 1
ATOM 642 O O . PHE A 1 88 ? 19.641 0.296 0.245 1.00 90.88 88 PHE A O 1
ATOM 649 N N . ARG A 1 89 ? 21.709 1.100 -0.045 1.00 89.50 89 ARG A N 1
ATOM 650 C CA . ARG A 1 89 ? 22.021 1.195 1.394 1.00 89.50 89 ARG A CA 1
ATOM 651 C C . ARG A 1 89 ? 21.064 2.118 2.160 1.00 89.50 89 ARG A C 1
ATOM 653 O O . ARG A 1 89 ? 20.851 1.923 3.351 1.00 89.50 89 ARG A O 1
ATOM 660 N N . SER A 1 90 ? 20.521 3.131 1.484 1.00 91.12 90 SER A N 1
ATOM 661 C CA . SER A 1 90 ? 19.472 4.002 2.011 1.00 91.12 90 SER A CA 1
ATOM 662 C C . SER A 1 90 ? 18.137 3.632 1.358 1.00 91.12 90 SER A C 1
ATOM 664 O O . SER A 1 90 ? 17.999 3.830 0.147 1.00 91.12 90 SER A O 1
ATOM 666 N N . PRO A 1 91 ? 17.136 3.160 2.129 1.00 87.19 91 PRO A N 1
ATOM 667 C CA . PRO A 1 91 ? 15.823 2.806 1.592 1.00 87.19 91 PRO A CA 1
ATOM 668 C C . PRO A 1 91 ? 15.144 3.983 0.891 1.00 87.19 91 PRO A C 1
ATOM 670 O O . PRO A 1 91 ? 14.497 3.800 -0.133 1.00 87.19 91 PRO A O 1
ATOM 673 N N . LEU A 1 92 ? 15.341 5.202 1.407 1.00 89.12 92 LEU A N 1
ATOM 674 C CA . LEU A 1 92 ? 14.760 6.421 0.845 1.00 89.12 92 LEU A CA 1
ATOM 675 C C . LEU A 1 92 ? 15.324 6.732 -0.549 1.00 89.12 92 LEU A C 1
ATOM 677 O O . LEU A 1 92 ? 14.571 7.063 -1.460 1.00 89.12 92 LEU A O 1
ATOM 681 N N . GLN A 1 93 ? 16.641 6.581 -0.737 1.00 91.44 93 GLN A N 1
ATOM 682 C CA . GLN A 1 93 ? 17.236 6.678 -2.075 1.00 91.44 93 GLN A CA 1
ATOM 683 C C . GLN A 1 93 ? 16.759 5.538 -2.972 1.00 91.44 93 GLN A C 1
ATOM 685 O O . GLN A 1 93 ? 16.499 5.764 -4.149 1.00 91.44 93 GLN A O 1
ATOM 690 N N . GLY A 1 94 ? 16.618 4.336 -2.415 1.00 89.69 94 GLY A N 1
ATOM 691 C CA . GLY A 1 94 ? 16.130 3.165 -3.128 1.00 89.69 94 GLY A CA 1
ATOM 692 C C . GLY A 1 94 ? 14.734 3.350 -3.718 1.00 89.69 94 GLY A C 1
ATOM 693 O O . GLY A 1 94 ? 14.544 3.072 -4.898 1.00 89.69 94 GLY A O 1
ATOM 694 N N . VAL A 1 95 ? 13.787 3.886 -2.942 1.00 90.44 95 VAL A N 1
ATOM 695 C CA . VAL A 1 95 ? 12.418 4.188 -3.404 1.00 90.44 95 VAL A CA 1
ATOM 696 C C . VAL A 1 95 ? 12.414 5.086 -4.642 1.00 90.44 95 VAL A C 1
ATOM 698 O O . VAL A 1 95 ? 11.604 4.869 -5.536 1.00 90.44 95 VAL A O 1
ATOM 701 N N . LEU A 1 96 ? 13.310 6.076 -4.708 1.00 89.56 96 LEU A N 1
ATOM 702 C CA . LEU A 1 96 ? 13.384 7.014 -5.830 1.00 89.56 96 LEU A CA 1
ATOM 703 C C . LEU A 1 96 ? 14.153 6.429 -7.024 1.00 89.56 96 LEU A C 1
ATOM 705 O O . LEU A 1 96 ? 13.696 6.501 -8.162 1.00 89.56 96 LEU A O 1
ATOM 709 N N . LEU A 1 97 ? 15.323 5.839 -6.772 1.00 92.31 97 LEU A N 1
ATOM 710 C CA . LEU A 1 97 ? 16.217 5.346 -7.823 1.00 92.31 97 LEU A CA 1
ATOM 711 C C . LEU A 1 97 ? 15.715 4.054 -8.472 1.00 92.31 97 LEU A C 1
ATOM 713 O O . LEU A 1 97 ? 15.973 3.832 -9.653 1.00 92.31 97 LEU A O 1
ATOM 717 N N . GLY A 1 98 ? 14.993 3.211 -7.733 1.00 90.56 98 GLY A N 1
ATOM 718 C CA . GLY A 1 98 ? 14.460 1.944 -8.233 1.00 90.56 98 GLY A CA 1
ATOM 719 C C . GLY A 1 98 ? 13.555 2.113 -9.463 1.00 90.56 98 GLY A C 1
ATOM 720 O O . GLY A 1 98 ? 13.879 1.575 -10.524 1.00 90.56 98 GLY A O 1
ATOM 721 N N . PRO A 1 99 ? 12.470 2.906 -9.378 1.00 88.75 99 PRO A N 1
ATOM 722 C CA . PRO A 1 99 ? 11.619 3.226 -10.522 1.00 88.75 99 PRO A CA 1
ATOM 723 C C . PRO A 1 99 ? 12.366 3.916 -11.670 1.00 88.75 99 PRO A C 1
ATOM 725 O O . PRO A 1 99 ? 12.114 3.588 -12.827 1.00 88.75 99 PRO A O 1
ATOM 728 N N . MET A 1 100 ? 13.322 4.812 -11.384 1.00 90.50 100 MET A N 1
ATOM 729 C CA . MET A 1 100 ? 14.122 5.457 -12.438 1.00 90.50 100 MET A CA 1
ATOM 730 C C . MET A 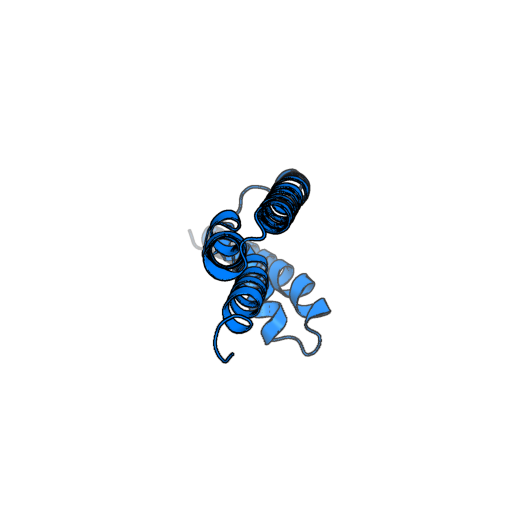1 100 ? 14.981 4.452 -13.217 1.00 90.50 100 MET A C 1
ATOM 732 O O . MET A 1 100 ? 15.064 4.533 -14.443 1.00 90.50 100 MET A O 1
ATOM 736 N N . LEU A 1 101 ? 15.593 3.482 -12.529 1.00 91.12 101 LEU A N 1
ATOM 737 C CA . LEU A 1 101 ? 16.366 2.417 -13.172 1.00 91.12 101 LEU A CA 1
ATOM 738 C C . LEU A 1 101 ? 15.474 1.481 -13.994 1.00 91.12 101 LEU A C 1
ATOM 740 O O . LEU A 1 101 ? 15.851 1.121 -15.110 1.00 91.12 101 LEU A O 1
ATOM 744 N N . LEU A 1 102 ? 14.291 1.117 -13.484 1.00 89.44 102 LEU A N 1
ATOM 745 C CA . LEU A 1 102 ? 13.325 0.332 -14.259 1.00 89.44 102 LEU A CA 1
ATOM 746 C C . LEU A 1 102 ? 12.864 1.071 -15.516 1.00 89.44 102 LEU A C 1
ATOM 748 O O . LEU A 1 102 ? 12.794 0.460 -16.581 1.00 89.44 102 LEU A O 1
ATOM 752 N N . ALA A 1 103 ? 12.591 2.372 -15.412 1.00 87.88 103 ALA A N 1
ATOM 753 C CA . ALA A 1 103 ? 12.221 3.193 -16.558 1.00 87.88 103 ALA A CA 1
ATOM 754 C C . ALA A 1 103 ? 13.342 3.216 -17.610 1.00 87.88 103 ALA A C 1
ATOM 756 O O . ALA A 1 103 ? 13.086 2.968 -18.788 1.00 87.88 103 ALA A O 1
ATOM 757 N N . LEU A 1 104 ? 14.597 3.420 -17.190 1.00 90.81 104 LEU A N 1
ATOM 758 C CA . LEU A 1 104 ? 15.752 3.405 -18.092 1.00 90.81 104 LEU A CA 1
ATOM 759 C C . LEU A 1 104 ? 15.913 2.051 -18.798 1.00 90.81 104 LEU A C 1
ATOM 761 O O . LEU A 1 104 ? 16.133 2.005 -20.008 1.00 90.81 104 LEU A O 1
ATOM 765 N N . LEU A 1 105 ? 15.776 0.950 -18.055 1.00 90.69 105 LEU A N 1
ATOM 766 C CA . LEU A 1 105 ? 15.867 -0.400 -18.609 1.00 90.69 105 LEU A CA 1
ATOM 767 C C . LEU A 1 105 ? 14.727 -0.686 -19.594 1.00 90.69 105 LEU A C 1
ATOM 769 O O . LEU A 1 105 ? 14.963 -1.287 -20.639 1.00 90.69 105 LEU A O 1
ATOM 773 N N . SER A 1 106 ? 13.510 -0.233 -19.290 1.00 88.69 106 SER A N 1
ATOM 774 C CA . SER A 1 106 ? 12.345 -0.388 -20.166 1.00 88.69 106 SER A CA 1
ATOM 775 C C . SE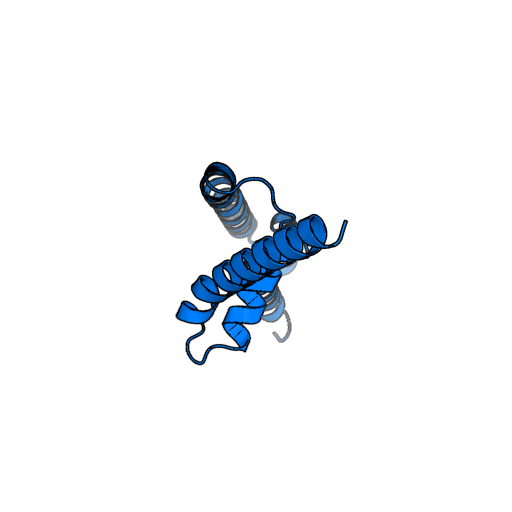R A 1 106 ? 12.532 0.351 -21.496 1.00 88.69 106 SER A C 1
ATOM 777 O O . SER A 1 106 ? 12.298 -0.228 -22.561 1.00 88.69 106 SER A O 1
ATOM 779 N N . VAL A 1 107 ? 13.042 1.586 -21.456 1.00 90.69 107 VAL A N 1
ATOM 780 C CA . VAL A 1 107 ? 13.380 2.356 -22.664 1.00 90.69 107 VAL A CA 1
ATOM 781 C C . VAL A 1 107 ? 14.502 1.674 -23.450 1.00 90.69 107 VAL A C 1
ATOM 783 O O . VAL A 1 107 ? 14.373 1.489 -24.659 1.00 90.69 107 VAL A O 1
ATOM 786 N N . ALA A 1 108 ? 15.575 1.237 -22.783 1.00 93.06 108 ALA A N 1
ATOM 787 C CA . ALA A 1 108 ? 16.687 0.540 -23.433 1.00 93.06 108 ALA A CA 1
ATOM 788 C C . ALA A 1 108 ? 16.246 -0.770 -24.109 1.00 93.06 108 ALA A C 1
ATOM 790 O O . ALA A 1 108 ? 16.655 -1.056 -25.235 1.00 93.06 108 ALA A O 1
ATOM 791 N N . TYR A 1 109 ? 15.380 -1.543 -23.449 1.00 91.56 109 TYR A N 1
ATOM 792 C CA . TYR A 1 109 ? 14.805 -2.768 -24.002 1.00 91.56 109 TYR A CA 1
ATOM 793 C C . TYR A 1 109 ? 13.949 -2.483 -25.240 1.00 91.56 109 TYR A C 1
ATOM 795 O O . TYR A 1 109 ? 14.079 -3.176 -26.248 1.00 91.56 109 TYR A O 1
ATOM 803 N N . THR A 1 110 ? 13.122 -1.438 -25.185 1.00 91.62 110 THR A N 1
ATOM 804 C CA . THR A 1 110 ? 12.273 -1.023 -26.311 1.00 91.62 110 THR A CA 1
ATOM 805 C C . THR A 1 110 ? 13.121 -0.619 -27.517 1.00 91.62 110 THR A C 1
ATOM 807 O O . THR A 1 110 ? 12.914 -1.139 -28.609 1.00 91.62 110 THR A O 1
ATOM 810 N N . LEU A 1 111 ? 14.151 0.208 -27.309 1.00 94.38 111 LEU A N 1
ATOM 811 C CA . LEU A 1 111 ? 15.079 0.618 -28.369 1.00 94.38 111 LEU A CA 1
ATOM 812 C C . LEU A 1 111 ? 15.833 -0.566 -28.983 1.00 94.38 111 LEU A C 1
ATOM 814 O O . LEU A 1 111 ? 15.969 -0.644 -30.201 1.00 94.38 111 LEU A O 1
ATOM 818 N N . HIS A 1 112 ? 16.315 -1.499 -28.159 1.00 95.00 112 HIS A N 1
ATOM 819 C CA . HIS A 1 112 ? 17.010 -2.682 -28.663 1.00 95.00 112 HIS A CA 1
ATOM 820 C C . HIS A 1 112 ? 16.085 -3.568 -29.503 1.00 95.00 112 HIS A C 1
ATOM 822 O O . HIS A 1 112 ? 16.478 -4.032 -30.572 1.00 95.00 112 HIS A O 1
ATOM 828 N N . ARG A 1 113 ? 14.844 -3.765 -29.044 1.00 95.25 113 ARG A N 1
ATOM 829 C CA . ARG A 1 113 ? 13.822 -4.516 -29.775 1.00 95.25 113 ARG A CA 1
ATOM 830 C C . ARG A 1 113 ? 13.536 -3.889 -31.139 1.00 95.25 113 ARG A C 1
ATOM 832 O O . ARG A 1 113 ? 13.445 -4.620 -32.117 1.00 95.25 113 ARG A O 1
ATOM 839 N N . ASP A 1 114 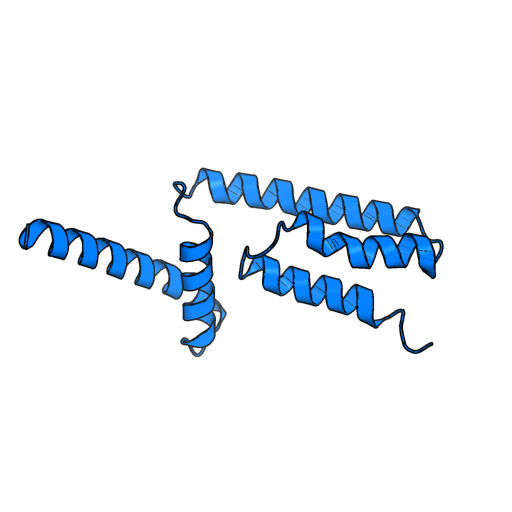? 13.427 -2.566 -31.202 1.00 94.50 114 ASP A N 1
ATOM 840 C CA . ASP A 1 114 ? 13.112 -1.842 -32.437 1.00 94.50 114 ASP A CA 1
ATOM 841 C C . ASP A 1 114 ? 14.298 -1.782 -33.418 1.00 94.50 114 ASP A C 1
ATOM 843 O O . ASP A 1 114 ? 14.088 -1.640 -34.616 1.00 94.50 114 ASP A O 1
ATOM 847 N N . MET A 1 115 ? 15.540 -1.910 -32.938 1.00 91.62 115 MET A N 1
ATOM 848 C CA . MET A 1 115 ? 16.735 -2.004 -33.792 1.00 91.62 115 MET A CA 1
ATOM 849 C C . MET A 1 115 ? 16.971 -3.400 -34.387 1.00 91.62 115 MET A C 1
ATOM 851 O O . MET A 1 115 ? 17.662 -3.516 -35.397 1.00 91.62 115 MET A O 1
ATOM 855 N N . VAL A 1 116 ? 16.488 -4.455 -33.725 1.00 90.75 116 VAL A N 1
ATOM 856 C CA . VAL A 1 116 ? 16.699 -5.859 -34.132 1.00 90.75 116 VAL A CA 1
ATOM 857 C C . VAL A 1 116 ? 15.512 -6.415 -34.939 1.00 90.75 116 VAL A C 1
ATOM 859 O O . VAL A 1 116 ? 15.667 -7.436 -35.609 1.00 90.75 116 VAL A O 1
ATOM 862 N N . ALA A 1 117 ? 14.349 -5.760 -34.879 1.00 68.31 117 ALA A N 1
ATOM 863 C CA . ALA A 1 117 ? 13.158 -6.063 -35.678 1.00 68.31 117 ALA A CA 1
ATOM 864 C C . ALA A 1 117 ? 13.241 -5.470 -37.094 1.00 68.31 117 ALA A C 1
ATOM 866 O O . ALA A 1 117 ? 12.715 -6.132 -38.017 1.00 68.31 117 ALA A O 1
#

Foldseek 3Di:
DPDLVVQVVQLVVVLVVCVLAVPDPSLVSLVSVLCSCVPPVVNNVVSVVSSVVSVVVVVVVCVVVPVVDDDDPSRLLSVLLVCQLVPDPHSVRRNVVSNVVSVVVVVVVVVVVVVVD

Sequence (117 aa):
MFGVAHFVHLATALSAVAAVMPLLPVATVALPAVAELVLVRGQPLAALALAALHIGAYTVCDDLIYREIEPTMPYILSLGVFGGMTYFRSPLQGVLLGPMLLALLSVAYTLHRDMVA

InterPro domains:
  IPR002549 Transmembrane protein TqsA-like [PTHR21716] (2-116)

Radius of gyration: 18.83 Å; chains: 1; bounding box: 40×26×63 Å